Protein AF-A0A0H3FV91-F1 (afdb_monomer_lite)

Structure (mmCIF, N/CA/C/O backbone):
data_AF-A0A0H3FV91-F1
#
_entry.id   AF-A0A0H3FV91-F1
#
loop_
_atom_site.group_PDB
_atom_site.id
_atom_site.type_symbol
_atom_site.label_atom_id
_atom_site.label_alt_id
_atom_site.label_comp_id
_atom_site.label_asym_id
_atom_site.label_entity_id
_atom_site.label_seq_id
_atom_site.pdbx_PDB_ins_code
_atom_site.Cartn_x
_atom_site.Cartn_y
_atom_site.Cartn_z
_atom_site.occupancy
_atom_site.B_iso_or_equiv
_atom_site.auth_seq_id
_atom_site.auth_comp_id
_atom_site.auth_asym_id
_atom_site.auth_atom_id
_atom_site.pdbx_PDB_model_num
ATOM 1 N N . MET A 1 1 ? -7.280 -16.762 0.920 1.00 76.50 1 MET A N 1
ATOM 2 C CA . MET A 1 1 ? -7.589 -15.633 1.816 1.00 76.50 1 MET A CA 1
ATOM 3 C C . MET A 1 1 ? -8.912 -15.036 1.368 1.00 76.50 1 MET A C 1
ATOM 5 O O . MET A 1 1 ? -8.900 -14.214 0.458 1.00 76.50 1 MET A O 1
ATOM 9 N N . PRO A 1 2 ? -10.047 -15.519 1.897 1.00 80.75 2 PRO A N 1
ATOM 10 C CA . PRO A 1 2 ? -11.301 -14.788 1.749 1.00 80.75 2 PRO A CA 1
ATOM 11 C C . PRO A 1 2 ? -11.152 -13.411 2.426 1.00 80.75 2 PRO A C 1
ATOM 13 O O . PRO A 1 2 ? -10.361 -13.273 3.359 1.00 80.75 2 PRO A O 1
ATOM 16 N N . ASP A 1 3 ? -11.825 -12.392 1.891 1.00 86.06 3 ASP A N 1
ATOM 17 C CA . ASP A 1 3 ? -11.865 -11.018 2.432 1.00 86.06 3 ASP A CA 1
ATOM 18 C C . ASP A 1 3 ? -10.566 -10.190 2.340 1.00 86.06 3 ASP A C 1
ATOM 20 O O . ASP A 1 3 ? -10.441 -9.142 2.972 1.00 86.06 3 ASP A O 1
ATOM 24 N N . CYS A 1 4 ? -9.593 -10.610 1.525 1.00 86.88 4 CYS A N 1
ATOM 25 C CA . CYS A 1 4 ? -8.369 -9.842 1.264 1.00 86.88 4 CYS A CA 1
ATOM 26 C C . CYS A 1 4 ? -8.333 -9.294 -0.168 1.00 86.88 4 CYS A C 1
ATOM 28 O O . CYS A 1 4 ? -8.685 -9.992 -1.118 1.00 86.88 4 CYS A O 1
ATOM 30 N N . ILE A 1 5 ? -7.830 -8.066 -0.332 1.00 87.38 5 ILE A N 1
ATOM 31 C CA . ILE A 1 5 ? -7.517 -7.484 -1.644 1.00 87.38 5 ILE A CA 1
ATOM 32 C C . ILE A 1 5 ? -6.036 -7.720 -1.934 1.00 87.38 5 ILE A C 1
ATOM 34 O O . ILE A 1 5 ? -5.177 -7.395 -1.114 1.00 87.38 5 ILE A O 1
ATOM 38 N N . ILE A 1 6 ? -5.734 -8.269 -3.110 1.00 89.50 6 ILE A N 1
ATOM 39 C CA . ILE A 1 6 ? -4.360 -8.452 -3.579 1.00 89.50 6 ILE A CA 1
ATOM 40 C C . ILE A 1 6 ? -3.989 -7.267 -4.468 1.00 89.50 6 ILE A C 1
ATOM 42 O O . ILE A 1 6 ? -4.597 -7.061 -5.516 1.00 89.50 6 ILE A O 1
ATOM 46 N N . ILE A 1 7 ? -2.991 -6.490 -4.045 1.00 88.69 7 ILE A N 1
ATOM 47 C CA . ILE A 1 7 ? -2.443 -5.368 -4.812 1.00 88.69 7 ILE A CA 1
ATOM 48 C C . ILE A 1 7 ? -1.017 -5.719 -5.221 1.00 88.69 7 ILE A C 1
ATOM 50 O O . ILE A 1 7 ? -0.161 -5.962 -4.371 1.00 88.69 7 ILE A O 1
ATOM 54 N N . THR A 1 8 ? -0.754 -5.706 -6.523 1.00 88.12 8 THR A N 1
ATOM 55 C CA . THR A 1 8 ? 0.596 -5.802 -7.081 1.00 88.12 8 THR A CA 1
ATOM 56 C C . THR A 1 8 ? 1.045 -4.412 -7.513 1.00 88.12 8 THR A C 1
ATOM 58 O O . THR A 1 8 ? 0.529 -3.880 -8.494 1.00 88.12 8 THR A O 1
ATOM 61 N N . ALA A 1 9 ? 1.988 -3.826 -6.781 1.00 88.12 9 ALA A N 1
ATOM 62 C CA . ALA A 1 9 ? 2.575 -2.526 -7.090 1.00 88.12 9 ALA A CA 1
ATOM 63 C C . ALA A 1 9 ? 4.097 -2.658 -7.177 1.00 88.12 9 ALA A C 1
ATOM 65 O O . ALA A 1 9 ? 4.702 -3.394 -6.399 1.00 88.12 9 ALA A O 1
ATOM 66 N N . GLN A 1 10 ? 4.715 -1.938 -8.108 1.00 85.75 10 GLN A N 1
ATOM 67 C CA . GLN A 1 10 ? 6.171 -1.922 -8.298 1.00 85.75 10 GLN A CA 1
ATOM 68 C C . GLN A 1 10 ? 6.853 -0.803 -7.497 1.00 85.75 10 GLN A C 1
ATOM 70 O O . GLN A 1 10 ? 8.055 -0.851 -7.237 1.00 85.75 10 GLN A O 1
ATOM 75 N N . ASN A 1 11 ? 6.090 0.221 -7.112 1.00 87.06 11 ASN A N 1
ATOM 76 C CA . ASN A 1 11 ? 6.560 1.381 -6.361 1.00 87.06 11 ASN A CA 1
ATOM 77 C C . ASN A 1 11 ? 5.440 1.965 -5.483 1.00 87.06 11 ASN A C 1
ATOM 79 O O . ASN A 1 11 ? 4.259 1.633 -5.632 1.00 87.06 11 ASN A O 1
ATOM 83 N N . THR A 1 12 ? 5.805 2.861 -4.566 1.00 88.75 12 THR A N 1
ATOM 84 C CA . THR A 1 12 ? 4.867 3.481 -3.612 1.00 88.75 12 THR A CA 1
ATOM 85 C C . THR A 1 12 ? 3.788 4.341 -4.282 1.00 88.75 12 THR A C 1
ATOM 87 O O . THR A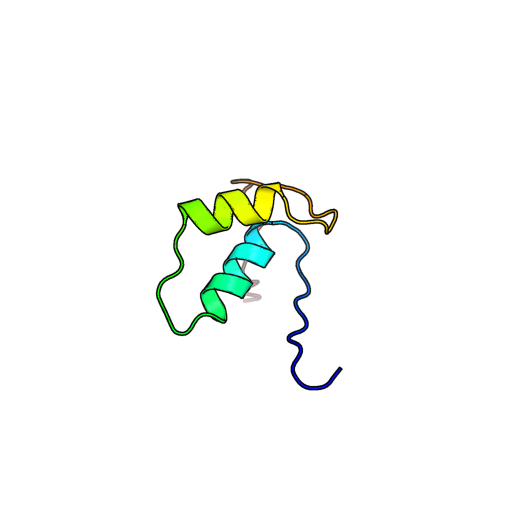 1 12 ? 2.693 4.482 -3.735 1.00 88.75 12 THR A O 1
ATOM 90 N N . ARG A 1 13 ? 4.042 4.878 -5.484 1.00 87.12 13 ARG A N 1
ATOM 91 C CA . ARG A 1 13 ? 3.077 5.679 -6.255 1.00 87.12 13 ARG A CA 1
ATOM 92 C C . ARG A 1 13 ? 1.986 4.817 -6.890 1.00 87.12 13 ARG A C 1
ATOM 94 O O . ARG A 1 13 ? 0.823 5.215 -6.862 1.00 87.12 13 ARG A O 1
ATOM 101 N N . GLU A 1 14 ? 2.331 3.649 -7.425 1.00 90.25 14 GLU A N 1
ATOM 102 C CA . GLU A 1 14 ? 1.345 2.664 -7.892 1.00 90.25 14 GLU A CA 1
ATOM 103 C C . GLU A 1 14 ? 0.473 2.186 -6.730 1.00 90.25 14 GLU A C 1
ATOM 105 O O . GLU A 1 14 ? -0.751 2.189 -6.841 1.00 90.25 14 GLU A O 1
ATOM 110 N N . LEU A 1 15 ? 1.086 1.886 -5.579 1.00 90.75 15 LEU A N 1
ATOM 111 C CA . LEU A 1 15 ? 0.355 1.500 -4.371 1.00 90.75 15 LEU A CA 1
ATOM 112 C C . LEU A 1 15 ? -0.609 2.604 -3.902 1.00 90.75 15 LEU A C 1
ATOM 114 O O . LEU A 1 15 ? -1.753 2.313 -3.554 1.00 90.75 15 LEU A O 1
ATOM 118 N N . TYR A 1 16 ? -0.175 3.869 -3.935 1.00 91.56 16 TYR A N 1
ATOM 119 C CA . TYR A 1 16 ? -1.036 5.021 -3.652 1.00 91.56 16 TYR A CA 1
ATOM 120 C C . TYR A 1 16 ? -2.225 5.093 -4.619 1.00 91.56 16 TYR A C 1
ATOM 122 O O . TYR A 1 16 ? -3.360 5.252 -4.174 1.00 91.56 16 TYR A O 1
ATOM 130 N N . GLY A 1 17 ? -1.979 4.936 -5.924 1.00 91.06 17 GLY A N 1
ATOM 131 C CA . GLY A 1 17 ? -3.024 4.955 -6.949 1.00 91.06 17 GLY A CA 1
ATOM 132 C C . GLY A 1 17 ? -4.038 3.820 -6.787 1.00 91.06 17 GLY A C 1
ATOM 133 O O . GLY A 1 17 ? -5.239 4.056 -6.896 1.00 91.06 17 GLY A O 1
ATOM 134 N N . CYS A 1 18 ? -3.582 2.609 -6.452 1.00 91.44 18 CYS A N 1
ATOM 135 C CA . CYS A 1 18 ? -4.469 1.492 -6.128 1.00 91.44 18 CYS A CA 1
ATOM 136 C C . CYS A 1 18 ? -5.326 1.790 -4.890 1.00 91.44 18 CYS A C 1
ATOM 138 O O . CYS A 1 18 ? -6.530 1.552 -4.912 1.00 91.44 18 CYS A O 1
ATOM 140 N N . ALA A 1 19 ? -4.733 2.341 -3.826 1.00 90.56 19 ALA A N 1
ATOM 141 C CA . ALA A 1 19 ? -5.466 2.701 -2.613 1.00 90.56 19 ALA A CA 1
ATOM 142 C C . ALA A 1 19 ? -6.500 3.817 -2.857 1.00 90.56 19 ALA A C 1
ATOM 144 O O . ALA A 1 19 ? -7.608 3.743 -2.330 1.00 90.56 19 ALA A O 1
ATOM 145 N N . GLU A 1 20 ? -6.172 4.820 -3.681 1.00 92.62 20 GLU A N 1
ATOM 146 C CA . GLU A 1 20 ? -7.137 5.832 -4.129 1.00 92.62 20 GLU A CA 1
ATOM 147 C C . GLU A 1 20 ? -8.267 5.219 -4.962 1.00 92.62 20 GLU A C 1
ATOM 149 O O . GLU A 1 20 ? -9.428 5.518 -4.699 1.00 92.62 20 GLU A O 1
ATOM 154 N N . GLY A 1 21 ? -7.954 4.340 -5.919 1.00 92.12 21 GLY A N 1
ATOM 155 C CA . GLY A 1 21 ? -8.954 3.720 -6.795 1.00 92.12 21 GLY A CA 1
ATOM 156 C C . GLY A 1 21 ? -9.897 2.738 -6.091 1.00 92.12 21 GLY A C 1
ATOM 157 O O . GLY A 1 21 ? -11.022 2.547 -6.542 1.00 92.12 21 GLY A O 1
ATOM 158 N N . LEU A 1 22 ? -9.459 2.129 -4.986 1.00 91.00 22 LEU A N 1
ATOM 159 C CA . LEU A 1 22 ? -10.274 1.217 -4.173 1.00 91.00 22 LEU A CA 1
ATOM 160 C C . LEU A 1 22 ? -11.119 1.939 -3.115 1.00 91.00 22 LEU A C 1
ATOM 162 O O . LEU A 1 22 ? -12.031 1.342 -2.540 1.00 91.00 22 LEU A O 1
ATOM 166 N N . SER A 1 23 ? -10.812 3.201 -2.816 1.00 90.31 23 SER A N 1
ATOM 167 C CA . SER A 1 23 ? -11.494 3.939 -1.761 1.00 90.31 23 SER A CA 1
ATOM 168 C C . SER A 1 23 ? -12.840 4.477 -2.242 1.00 90.31 23 SER A C 1
ATOM 170 O O . SER A 1 23 ? -12.920 5.222 -3.213 1.00 90.31 23 SER A O 1
ATOM 172 N N . VAL A 1 24 ? -13.907 4.168 -1.501 1.00 92.25 24 VAL A N 1
ATOM 173 C CA . VAL A 1 24 ? -15.244 4.753 -1.723 1.00 92.25 24 VAL A CA 1
ATOM 174 C C . VAL A 1 24 ? -15.279 6.236 -1.325 1.00 92.25 24 VAL A C 1
ATOM 176 O O . VAL A 1 24 ? -16.099 7.005 -1.819 1.00 92.25 24 VAL A O 1
ATOM 179 N N . VAL A 1 25 ? -14.378 6.654 -0.430 1.00 93.88 25 VAL A N 1
ATOM 180 C CA . VAL A 1 25 ? -14.290 8.025 0.092 1.00 93.88 25 VAL A CA 1
ATOM 181 C C . VAL A 1 25 ? -12.996 8.712 -0.335 1.00 93.88 25 VAL A C 1
ATOM 183 O O . VAL A 1 25 ? -12.023 8.066 -0.720 1.00 93.88 25 VAL A O 1
ATOM 186 N N . SER A 1 26 ? -12.946 10.040 -0.219 1.00 89.44 26 SER A N 1
ATOM 187 C CA . SER A 1 26 ? -11.720 10.788 -0.497 1.00 89.44 26 SER A CA 1
ATOM 188 C C . SER A 1 26 ? -10.583 10.357 0.431 1.00 89.44 26 SER A C 1
ATOM 190 O O . SER A 1 26 ? -10.733 10.337 1.656 1.00 89.44 26 SER A O 1
ATOM 192 N N . VAL A 1 27 ? -9.421 10.087 -0.151 1.00 90.69 27 VAL A N 1
ATOM 193 C CA . VAL A 1 27 ? -8.234 9.672 0.589 1.00 90.69 27 VAL A CA 1
ATOM 194 C C . VAL A 1 27 ? -7.524 10.875 1.220 1.00 90.69 27 VAL A C 1
ATOM 196 O O . VAL A 1 27 ? -7.257 11.891 0.574 1.00 90.69 27 VAL A O 1
ATOM 199 N N . ASN A 1 28 ? -7.166 10.761 2.503 1.00 93.88 28 ASN A 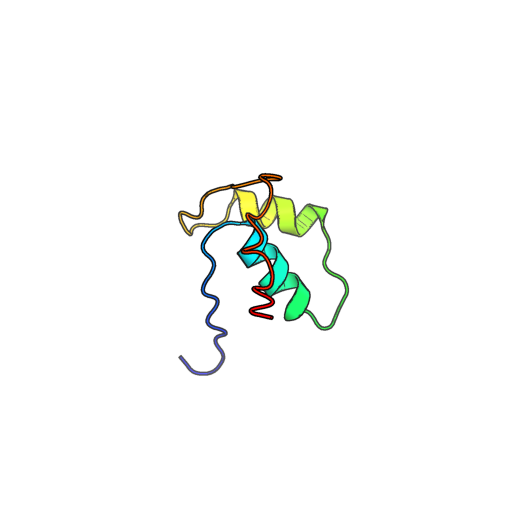N 1
ATOM 200 C CA . ASN A 1 28 ? -6.380 11.779 3.200 1.00 93.88 28 ASN A CA 1
ATOM 201 C C . ASN A 1 28 ? -4.905 11.694 2.769 1.00 93.88 28 ASN A C 1
ATOM 203 O O . ASN A 1 28 ? -4.154 10.829 3.230 1.00 93.88 28 ASN A O 1
ATOM 207 N N . ARG A 1 29 ? -4.486 12.618 1.897 1.00 91.38 29 ARG A N 1
ATOM 208 C CA . ARG A 1 29 ? -3.142 12.617 1.296 1.00 91.38 29 ARG A CA 1
ATOM 209 C C . ARG A 1 29 ? -2.005 12.641 2.335 1.00 91.38 29 ARG A C 1
ATOM 211 O O . ARG A 1 29 ? -1.102 11.816 2.202 1.00 91.38 29 ARG A O 1
ATOM 218 N N . PRO A 1 30 ? -2.011 13.515 3.368 1.00 93.94 30 PRO A N 1
ATOM 219 C CA . PRO A 1 30 ? -1.001 13.470 4.430 1.00 93.94 30 PRO A CA 1
ATOM 220 C C . PRO A 1 30 ? -0.883 12.108 5.123 1.00 93.94 30 PRO A C 1
ATOM 222 O O . PRO A 1 30 ? 0.225 11.586 5.253 1.00 93.94 30 PRO A O 1
ATOM 225 N N . LYS A 1 31 ? -2.014 11.506 5.516 1.00 93.38 31 LYS A N 1
ATOM 226 C CA . LYS A 1 31 ? -2.022 10.207 6.210 1.00 93.38 31 LYS A CA 1
ATOM 227 C C . LYS A 1 31 ? -1.501 9.082 5.321 1.00 93.38 31 LYS A C 1
ATOM 229 O O . LYS A 1 31 ? -0.722 8.258 5.788 1.00 93.38 31 LYS A O 1
ATOM 234 N N . MET A 1 32 ? -1.850 9.086 4.036 1.00 92.00 32 MET A N 1
ATOM 235 C CA . MET A 1 32 ? -1.319 8.106 3.086 1.00 92.00 32 MET A CA 1
ATOM 236 C C . MET A 1 32 ? 0.181 8.235 2.876 1.00 92.00 32 MET A C 1
ATOM 238 O O . MET A 1 32 ? 0.880 7.229 2.867 1.00 92.00 32 MET A O 1
ATOM 242 N N . LYS A 1 33 ? 0.696 9.461 2.739 1.00 90.44 33 LYS A N 1
ATOM 243 C CA . LYS A 1 33 ? 2.143 9.681 2.622 1.00 90.44 33 LYS A CA 1
ATOM 244 C C . LYS A 1 33 ? 2.884 9.170 3.857 1.00 90.44 33 LYS A C 1
ATOM 246 O O . LYS A 1 33 ? 3.958 8.597 3.722 1.00 90.44 33 LYS A O 1
ATOM 251 N N . GLN A 1 34 ? 2.321 9.362 5.049 1.00 92.38 34 GLN A N 1
ATOM 252 C CA . GLN A 1 34 ? 2.896 8.822 6.280 1.00 92.38 34 GLN A CA 1
ATOM 253 C C . GLN A 1 34 ? 2.852 7.289 6.305 1.00 92.38 34 GLN A C 1
ATOM 255 O O . GLN A 1 34 ? 3.863 6.671 6.618 1.00 92.38 3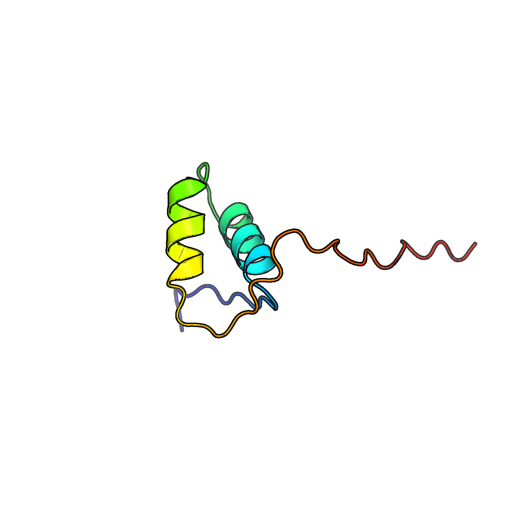4 GLN A O 1
ATOM 260 N N . TRP A 1 35 ? 1.724 6.687 5.924 1.00 91.75 35 TRP A N 1
ATOM 261 C CA . TRP A 1 35 ? 1.580 5.233 5.844 1.00 91.75 35 TRP A CA 1
ATOM 262 C C . TRP A 1 35 ? 2.556 4.597 4.842 1.00 91.75 35 TRP A C 1
ATOM 264 O O . TRP A 1 35 ? 3.199 3.607 5.177 1.00 91.75 35 TRP A O 1
ATOM 274 N N . LEU A 1 36 ? 2.733 5.1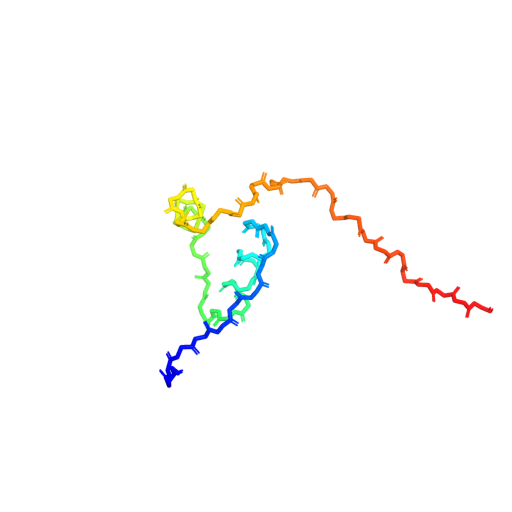97 3.658 1.00 90.31 36 LEU A N 1
ATOM 275 C CA . LEU A 1 36 ? 3.680 4.723 2.639 1.00 90.31 36 LEU A CA 1
ATOM 276 C C . LEU A 1 36 ? 5.132 4.747 3.129 1.00 90.31 36 LEU A C 1
ATOM 278 O O . LEU A 1 36 ? 5.879 3.821 2.839 1.00 90.31 36 LEU A O 1
ATOM 282 N N . LYS A 1 37 ? 5.528 5.762 3.911 1.00 88.25 37 LYS A N 1
ATOM 283 C CA . LYS A 1 37 ? 6.879 5.840 4.502 1.00 88.25 37 LYS A CA 1
ATOM 284 C C . LYS A 1 37 ? 7.167 4.714 5.492 1.00 88.25 37 LYS A C 1
ATOM 286 O O . LYS A 1 37 ? 8.320 4.338 5.661 1.00 88.25 37 LYS A O 1
ATOM 291 N N . THR A 1 38 ? 6.139 4.217 6.174 1.00 89.88 38 THR A N 1
ATOM 292 C CA . THR A 1 38 ? 6.251 3.125 7.151 1.00 89.88 38 THR A CA 1
ATOM 293 C C . THR A 1 38 ? 5.782 1.789 6.578 1.00 89.88 38 THR A C 1
ATOM 295 O O . THR A 1 38 ? 5.552 0.847 7.335 1.00 89.88 38 THR A O 1
ATOM 298 N N . PHE A 1 39 ? 5.567 1.706 5.261 1.00 87.31 39 PHE A N 1
ATOM 299 C CA . PHE A 1 39 ? 5.043 0.507 4.627 1.00 87.31 39 PHE A CA 1
ATOM 300 C C . PHE A 1 39 ? 6.097 -0.613 4.674 1.00 87.31 39 PHE A C 1
ATOM 302 O O . PHE A 1 39 ? 7.232 -0.396 4.254 1.00 87.31 39 PHE A O 1
ATOM 309 N N . PRO A 1 40 ? 5.753 -1.813 5.177 1.00 82.50 40 PRO A N 1
ATOM 310 C CA . PRO A 1 40 ? 6.726 -2.883 5.406 1.00 82.50 40 PRO A CA 1
ATOM 311 C C . PRO A 1 40 ? 7.167 -3.604 4.123 1.00 82.50 40 PRO A C 1
ATOM 313 O O . PRO A 1 40 ? 8.122 -4.377 4.157 1.00 82.50 40 PRO A O 1
ATOM 316 N N . GLY A 1 41 ? 6.484 -3.390 2.994 1.00 80.38 41 GLY A N 1
ATOM 317 C CA . GLY A 1 41 ? 6.915 -3.920 1.703 1.00 80.38 41 GLY A CA 1
ATOM 318 C C . GLY A 1 41 ? 8.060 -3.088 1.137 1.00 80.38 41 GLY A C 1
ATOM 319 O O . GLY A 1 41 ? 7.938 -1.869 1.054 1.00 80.38 41 GLY A O 1
ATOM 320 N N . ALA A 1 42 ? 9.148 -3.744 0.724 1.00 75.31 42 ALA A N 1
ATOM 321 C CA . ALA A 1 42 ? 10.309 -3.123 0.082 1.00 75.31 42 ALA A CA 1
ATOM 322 C C . ALA A 1 42 ? 9.961 -2.594 -1.325 1.00 75.31 42 ALA A C 1
ATOM 324 O O . ALA A 1 42 ? 10.406 -3.121 -2.343 1.00 75.31 42 ALA A O 1
ATOM 325 N N . LEU A 1 43 ? 9.109 -1.574 -1.379 1.00 81.00 43 LEU A N 1
ATOM 326 C CA . LEU A 1 43 ? 8.753 -0.851 -2.588 1.00 81.00 43 LEU A CA 1
ATOM 327 C C . LEU A 1 43 ? 9.692 0.335 -2.742 1.00 81.00 43 LEU A C 1
ATOM 329 O O . LEU A 1 43 ? 9.934 1.080 -1.794 1.00 81.00 43 LEU A O 1
ATOM 333 N N . ASN A 1 44 ? 10.187 0.532 -3.959 1.00 80.25 44 ASN A N 1
ATOM 334 C CA . ASN A 1 44 ? 10.989 1.705 -4.262 1.00 80.25 44 ASN A CA 1
ATOM 335 C C . ASN A 1 44 ? 10.114 2.955 -4.118 1.00 80.25 44 ASN A C 1
ATOM 337 O O . ASN A 1 44 ? 9.032 3.037 -4.714 1.00 80.25 44 ASN A O 1
ATOM 341 N N . ASP A 1 45 ? 10.587 3.941 -3.357 1.00 71.00 45 ASP A N 1
ATOM 342 C CA . ASP A 1 45 ? 10.026 5.284 -3.438 1.00 71.00 45 ASP A CA 1
ATOM 343 C C . ASP A 1 45 ? 10.547 5.927 -4.723 1.00 71.00 45 ASP A C 1
ATOM 345 O O . ASP A 1 45 ? 11.629 6.504 -4.794 1.00 71.00 45 ASP A O 1
ATOM 349 N N . THR A 1 46 ? 9.794 5.715 -5.795 1.00 66.19 46 THR A N 1
ATOM 350 C CA . THR A 1 46 ? 10.080 6.278 -7.117 1.00 66.19 46 THR A CA 1
ATOM 351 C C . THR A 1 46 ? 9.665 7.758 -7.189 1.00 66.19 46 THR A C 1
ATOM 353 O O . THR A 1 46 ? 9.976 8.433 -8.167 1.00 66.19 46 THR A O 1
ATOM 356 N N . GLY A 1 47 ? 9.005 8.297 -6.153 1.00 66.38 47 GLY A N 1
ATOM 357 C CA . GLY A 1 47 ? 8.627 9.704 -6.055 1.00 66.38 47 GLY A CA 1
ATOM 358 C C . GLY A 1 47 ? 7.926 10.255 -7.304 1.00 66.38 47 GLY A C 1
ATOM 359 O O . GLY A 1 47 ? 7.019 9.637 -7.868 1.00 66.38 47 GLY A O 1
ATOM 360 N N . ASP A 1 48 ? 8.367 11.438 -7.734 1.00 64.00 48 ASP A N 1
ATOM 361 C CA . ASP A 1 48 ? 7.871 12.156 -8.917 1.00 64.00 48 ASP A CA 1
ATOM 362 C C . ASP A 1 48 ? 8.596 11.755 -10.214 1.00 64.00 48 ASP A C 1
ATOM 364 O O . ASP A 1 48 ? 8.517 12.466 -11.215 1.00 64.00 48 ASP A O 1
ATOM 368 N N . LEU A 1 49 ? 9.327 10.628 -10.226 1.00 64.25 49 LEU A N 1
ATOM 369 C CA . LEU A 1 49 ? 9.984 10.191 -11.454 1.00 64.25 49 LEU A CA 1
ATOM 370 C C . LEU A 1 49 ? 8.932 10.063 -12.568 1.00 64.25 49 LEU A C 1
ATOM 372 O O . LEU A 1 49 ? 7.839 9.516 -12.344 1.00 64.25 49 LEU A O 1
ATOM 376 N N . PRO A 1 50 ? 9.225 10.611 -13.760 1.00 58.56 50 PRO A N 1
ATOM 377 C CA . PRO A 1 50 ? 8.282 10.593 -14.855 1.00 58.56 50 PRO A CA 1
ATOM 378 C C . PRO A 1 50 ? 7.971 9.139 -15.186 1.00 58.56 50 PRO A C 1
ATOM 380 O O . PRO A 1 50 ? 8.864 8.331 -15.440 1.00 58.56 50 PRO A O 1
ATOM 383 N N . VAL A 1 51 ? 6.680 8.806 -15.187 1.00 61.59 51 VAL A N 1
ATOM 384 C CA . VAL A 1 51 ? 6.219 7.549 -15.767 1.00 61.59 51 VAL A CA 1
ATOM 385 C C . VAL A 1 51 ? 6.695 7.568 -17.211 1.00 61.59 51 VAL A C 1
ATOM 387 O O . VAL A 1 51 ? 6.269 8.432 -17.982 1.00 61.5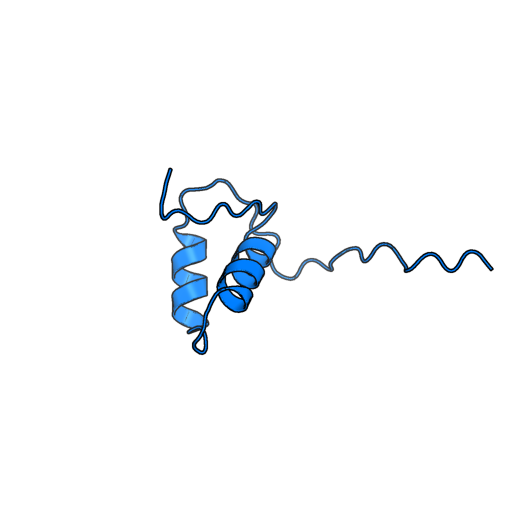9 51 VAL A O 1
ATOM 390 N N . ILE A 1 52 ? 7.570 6.635 -17.584 1.00 63.22 52 ILE A N 1
ATOM 391 C CA . ILE A 1 52 ? 7.842 6.364 -18.992 1.00 63.22 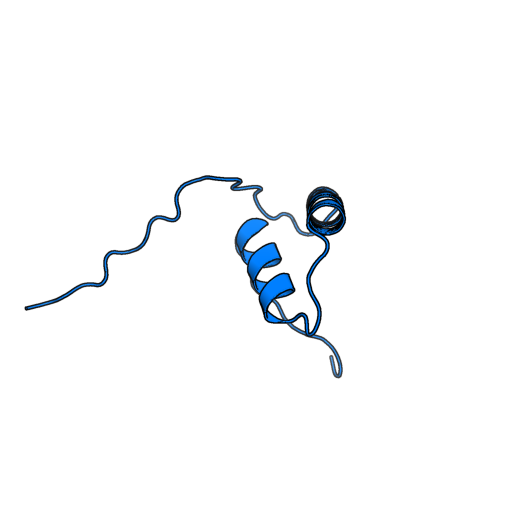52 ILE A CA 1
ATOM 392 C C . ILE A 1 52 ? 6.528 5.819 -19.546 1.00 63.22 52 ILE A C 1
ATOM 394 O O . ILE A 1 52 ? 6.237 4.625 -19.470 1.00 63.22 52 ILE A O 1
ATOM 398 N N . LYS A 1 53 ? 5.675 6.717 -20.041 1.00 57.19 53 LYS A N 1
ATOM 399 C CA . LYS A 1 53 ? 4.497 6.335 -20.802 1.00 57.19 53 LYS A CA 1
ATOM 400 C C . LYS A 1 53 ? 5.046 5.679 -22.060 1.00 57.19 53 LYS A C 1
ATOM 402 O O . LYS A 1 53 ? 5.607 6.370 -22.907 1.00 57.19 53 LYS A O 1
ATOM 407 N N . ARG A 1 54 ? 4.934 4.351 -22.177 1.00 62.59 54 ARG A N 1
ATOM 408 C CA . ARG A 1 54 ? 5.084 3.702 -23.484 1.00 62.59 54 ARG A CA 1
ATOM 409 C C . ARG A 1 54 ? 4.078 4.402 -24.392 1.00 62.59 54 ARG A C 1
ATOM 411 O O . ARG A 1 54 ? 2.884 4.365 -24.101 1.00 62.59 54 ARG A O 1
ATOM 418 N N . GLY A 1 55 ? 4.577 5.150 -25.379 1.00 54.59 55 GLY A N 1
ATOM 419 C CA . GLY A 1 55 ? 3.736 5.903 -26.303 1.00 54.59 55 GLY A CA 1
ATOM 420 C C . GLY A 1 55 ? 2.661 4.974 -26.847 1.00 54.59 55 GLY A C 1
ATOM 421 O O . GLY A 1 55 ? 2.959 3.819 -27.148 1.00 54.59 55 GLY A O 1
ATOM 422 N N . ASN A 1 56 ? 1.415 5.449 -26.897 1.00 58.66 56 ASN A N 1
ATOM 423 C CA . ASN A 1 56 ? 0.338 4.707 -27.532 1.00 58.66 56 ASN A CA 1
ATOM 424 C C . ASN A 1 56 ? 0.781 4.474 -28.977 1.00 58.66 56 ASN A C 1
ATOM 426 O O . ASN A 1 56 ? 0.844 5.424 -29.758 1.00 58.66 56 ASN A O 1
ATOM 430 N N . GLY A 1 57 ? 1.225 3.253 -29.275 1.00 57.81 57 GLY A N 1
ATOM 431 C CA . GLY A 1 57 ? 1.747 2.881 -30.577 1.00 57.81 57 GLY A CA 1
ATOM 432 C C . GLY A 1 57 ? 0.613 2.935 -31.581 1.00 57.81 57 GLY A C 1
ATOM 433 O O . GLY A 1 57 ? -0.045 1.928 -31.820 1.00 57.81 57 GLY A O 1
ATOM 434 N N . HIS A 1 58 ? 0.364 4.112 -32.150 1.00 52.69 58 HIS A N 1
ATOM 435 C CA . HIS A 1 58 ? -0.322 4.213 -33.423 1.00 52.69 58 HIS A CA 1
ATOM 436 C C . HIS A 1 58 ? 0.628 3.636 -34.470 1.00 52.69 58 HIS A C 1
ATOM 438 O O . HIS A 1 58 ? 1.476 4.335 -35.021 1.00 52.69 58 HIS A O 1
ATOM 444 N N . PHE A 1 59 ? 0.509 2.330 -34.691 1.00 53.16 59 PHE A N 1
ATOM 445 C CA . PHE A 1 59 ? 0.876 1.731 -35.961 1.00 53.16 59 PHE A CA 1
ATOM 446 C C . PHE A 1 59 ? -0.186 2.201 -36.958 1.00 53.16 59 PHE A C 1
ATOM 448 O O . PHE A 1 59 ? -1.303 1.681 -36.966 1.00 53.16 59 PHE A O 1
ATOM 455 N N . GLY A 1 60 ? 0.128 3.292 -37.659 1.00 46.00 60 GLY A N 1
ATOM 456 C CA . GLY A 1 60 ? -0.566 3.667 -38.889 1.00 46.00 60 GLY A CA 1
ATOM 457 C C . GLY A 1 60 ? -0.214 2.727 -40.030 1.00 46.00 60 GLY A C 1
ATOM 458 O O . GLY A 1 60 ? 0.790 1.988 -39.897 1.00 46.00 60 GLY A O 1
#

Organism: Klebsiella aerogenes (strain ATCC 13048 / DSM 30053 / CCUG 1429 / JCM 1235 / KCTC 2190 / NBRC 13534 / NCIMB 10102 / NCTC 10006 / CDC 819-56) (NCBI:txid1028307)

Secondary structure (DSSP, 8-state):
-TT------SBHHHHHHHHHHH-SS---HHHHHHHHHT-SS--B--TTPPP---------

Sequence (60 aa):
MPDCIIITAQNTRELYGCAEGLSVVSVNRPKMKQWLKTFPGALNDTGDLPVIKRGNGHFG

Foldseek 3Di:
DPPDDDDDDQALVSVVVVVCVPDPDHDDPVVSVVCSVVPPDPHDHCDVPDDPPPPPDPPD

pLDDT: mean 80.85, std 13.6, range [46.0, 93.94]

Radius of gyration: 14.5 Å; chains: 1; bounding box: 26×29×46 Å